Protein AF-A0A965KU08-F1 (afdb_monomer_lite)

Foldseek 3Di:
DDPDDDDDDDPPPDDPVVVCVVPDDDDPDDDPDDCVCVLVPDPVNQVVCCVVPVDGDDDPDDDDDDPCVPPDDPVVVVVVVVVLLVVLVPDDPVVCVVQVVDSVSVVVLVVDPVNVVVCCVVVVDPPDPPDPPPDPPPDPDDDDD

Structure (mmCIF, N/CA/C/O backbone):
data_AF-A0A965KU08-F1
#
_entry.id   AF-A0A965KU08-F1
#
loop_
_atom_site.group_PDB
_atom_site.id
_atom_site.type_symbol
_atom_site.label_atom_id
_atom_site.label_alt_id
_atom_site.label_comp_id
_atom_site.label_asym_id
_atom_site.label_entity_id
_atom_site.label_seq_id
_atom_site.pdbx_PDB_ins_code
_atom_site.Cartn_x
_at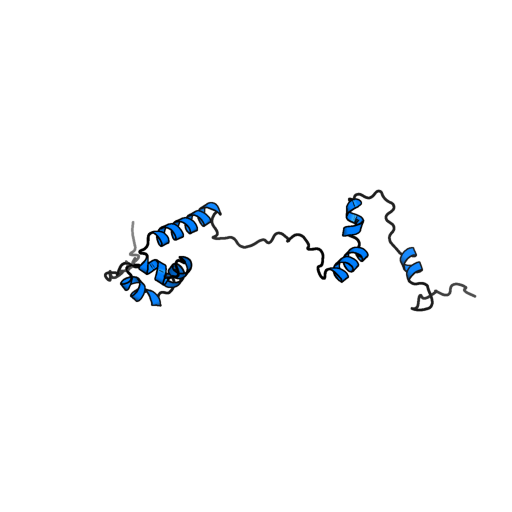om_site.Cartn_y
_atom_site.Cartn_z
_atom_site.occupancy
_atom_site.B_iso_or_equiv
_atom_site.auth_seq_id
_atom_site.auth_comp_id
_atom_site.auth_asym_id
_atom_site.auth_atom_id
_atom_site.pdbx_PDB_model_num
ATOM 1 N N . MET A 1 1 ? 56.400 6.067 -45.481 1.00 46.31 1 MET A N 1
ATOM 2 C CA . MET A 1 1 ? 55.754 7.007 -44.540 1.00 46.31 1 MET A CA 1
ATOM 3 C C . MET A 1 1 ? 54.461 6.373 -44.065 1.00 46.31 1 MET A C 1
ATOM 5 O O . MET A 1 1 ? 53.701 5.891 -44.896 1.00 46.31 1 MET A O 1
ATOM 9 N N . SER A 1 2 ? 54.314 6.248 -42.748 1.00 51.09 2 SER A N 1
ATOM 10 C CA . SER A 1 2 ? 53.341 5.383 -42.071 1.00 51.09 2 SER A CA 1
ATOM 11 C C . SER A 1 2 ? 51.891 5.728 -42.433 1.00 51.09 2 SER A C 1
ATOM 13 O O . SER A 1 2 ? 51.426 6.828 -42.147 1.00 51.09 2 SER A O 1
ATOM 15 N N . LYS A 1 3 ? 51.185 4.786 -43.069 1.00 62.00 3 LYS A N 1
ATOM 16 C CA . LYS A 1 3 ? 49.746 4.851 -43.359 1.00 62.00 3 LYS A CA 1
ATOM 17 C C . LYS A 1 3 ? 48.980 4.058 -42.299 1.00 62.00 3 LYS A C 1
ATOM 19 O O . LYS A 1 3 ? 48.539 2.955 -42.575 1.00 62.00 3 LYS A O 1
ATOM 24 N N . ASN A 1 4 ? 48.860 4.606 -41.097 1.00 67.94 4 ASN A N 1
ATOM 25 C CA . ASN A 1 4 ? 47.870 4.174 -40.106 1.00 67.94 4 ASN A CA 1
ATOM 26 C C . ASN A 1 4 ? 47.537 5.377 -39.219 1.00 67.94 4 ASN A C 1
ATOM 28 O O . ASN A 1 4 ? 47.989 5.487 -38.082 1.00 67.94 4 ASN A O 1
ATOM 32 N N . ALA A 1 5 ? 46.807 6.338 -39.788 1.00 75.75 5 ALA A N 1
ATOM 33 C CA . ALA A 1 5 ? 46.216 7.411 -39.001 1.00 75.75 5 ALA A CA 1
ATOM 34 C C . ALA A 1 5 ? 44.988 6.845 -38.275 1.00 75.75 5 ALA A C 1
ATOM 36 O O . ALA A 1 5 ? 44.089 6.306 -38.917 1.00 75.75 5 ALA A O 1
ATOM 37 N N . VAL A 1 6 ? 44.968 6.935 -36.944 1.00 81.19 6 VAL A N 1
ATOM 38 C CA . VAL A 1 6 ? 43.834 6.488 -36.124 1.00 81.19 6 VAL A CA 1
ATOM 39 C C . VAL A 1 6 ? 42.619 7.356 -36.451 1.00 81.19 6 VAL A C 1
ATOM 41 O O . VAL A 1 6 ? 42.675 8.579 -36.319 1.00 81.19 6 VAL A O 1
ATOM 44 N N . PHE A 1 7 ? 41.521 6.734 -36.882 1.00 83.50 7 PHE A N 1
ATOM 45 C CA . PHE A 1 7 ? 40.263 7.432 -37.123 1.00 83.50 7 PHE A CA 1
ATOM 46 C C . PHE A 1 7 ? 39.524 7.648 -35.797 1.00 83.50 7 PHE A C 1
ATOM 48 O O . PHE A 1 7 ? 39.019 6.703 -35.193 1.00 83.50 7 PHE A O 1
ATOM 55 N N . LEU A 1 8 ? 39.475 8.899 -35.334 1.00 84.06 8 LEU A N 1
ATOM 56 C CA . LEU A 1 8 ? 38.740 9.284 -34.131 1.00 84.06 8 LEU A CA 1
ATOM 57 C C . LEU A 1 8 ? 37.274 9.567 -34.481 1.00 84.06 8 LEU A C 1
ATOM 59 O O . LEU A 1 8 ? 36.992 10.478 -35.259 1.00 84.06 8 LEU A O 1
ATOM 63 N N . ARG A 1 9 ? 36.337 8.828 -33.878 1.00 86.62 9 ARG A N 1
ATOM 64 C CA . ARG A 1 9 ? 34.892 9.083 -33.996 1.00 86.62 9 ARG A CA 1
ATOM 65 C C . ARG A 1 9 ? 34.535 10.387 -33.258 1.00 86.62 9 ARG A C 1
ATOM 67 O O . ARG A 1 9 ? 34.742 10.496 -32.054 1.00 86.62 9 ARG A O 1
ATOM 74 N N . THR A 1 10 ? 34.016 11.380 -33.977 1.00 85.62 10 THR A N 1
ATOM 75 C CA . THR A 1 10 ? 33.550 12.686 -33.467 1.00 85.62 10 THR A CA 1
ATOM 76 C C . THR A 1 10 ? 32.070 12.891 -33.839 1.00 85.62 10 THR A C 1
ATOM 78 O O . THR A 1 10 ? 31.595 12.223 -34.754 1.00 85.62 10 THR A O 1
ATOM 81 N N . PRO A 1 11 ? 31.304 13.782 -33.175 1.00 82.62 11 PRO A N 1
ATOM 82 C CA . PRO A 1 11 ? 29.834 13.817 -33.274 1.00 82.62 11 PRO A CA 1
ATOM 83 C C . PRO A 1 11 ? 29.209 13.923 -34.678 1.00 82.62 11 PRO A C 1
ATOM 85 O O . PRO A 1 11 ? 28.028 13.615 -34.816 1.00 82.62 11 PRO A O 1
ATOM 88 N N . TYR A 1 12 ? 29.968 14.340 -35.697 1.00 85.44 12 TYR A N 1
ATOM 89 C CA . TYR A 1 12 ? 29.477 14.583 -37.061 1.00 85.44 12 TYR A CA 1
ATOM 90 C C . TYR A 1 12 ? 30.283 13.872 -38.158 1.00 85.44 12 TYR A C 1
ATOM 92 O O . TYR A 1 12 ? 30.079 14.154 -39.335 1.00 85.44 12 TYR A O 1
ATOM 100 N N . ASN A 1 13 ? 31.230 12.996 -37.806 1.00 90.00 13 ASN A N 1
ATOM 101 C CA . ASN A 1 13 ? 32.118 12.358 -38.789 1.00 90.00 13 ASN A CA 1
ATOM 102 C C . ASN A 1 13 ? 31.825 10.874 -39.043 1.00 90.00 13 ASN A C 1
ATOM 104 O O . ASN A 1 13 ? 32.533 10.244 -39.827 1.00 90.00 13 ASN A O 1
ATOM 108 N N . TYR A 1 14 ? 30.818 10.318 -38.376 1.00 87.25 14 TYR A N 1
ATOM 109 C CA . TYR A 1 14 ? 30.383 8.941 -38.540 1.00 87.25 14 TYR A CA 1
ATOM 110 C C . TYR A 1 14 ? 28.886 8.833 -38.268 1.00 87.25 14 TYR A C 1
ATOM 112 O O . TYR A 1 14 ? 28.306 9.658 -37.559 1.00 87.25 14 TYR A O 1
ATOM 120 N N . ASP A 1 15 ? 28.279 7.799 -38.834 1.00 90.00 15 ASP A N 1
ATOM 121 C CA . ASP A 1 15 ? 26.911 7.430 -38.517 1.00 90.00 15 ASP A CA 1
ATOM 122 C C . ASP A 1 15 ? 26.885 6.710 -37.161 1.00 90.00 15 ASP A C 1
ATOM 124 O O . ASP A 1 15 ? 27.464 5.631 -36.988 1.00 90.00 15 ASP A O 1
ATOM 128 N N . LYS A 1 16 ? 26.236 7.349 -36.185 1.00 87.00 16 LYS A N 1
ATOM 129 C CA . LYS A 1 16 ? 26.121 6.839 -34.818 1.00 87.00 16 LYS A CA 1
ATOM 130 C C . LYS A 1 16 ? 25.241 5.595 -34.746 1.00 87.00 16 LYS A C 1
ATOM 132 O O . LYS A 1 16 ? 25.546 4.710 -33.950 1.00 87.00 16 LYS A O 1
ATOM 137 N N . ASP A 1 17 ? 24.218 5.505 -35.589 1.00 88.00 17 ASP A N 1
ATOM 138 C CA . ASP A 1 17 ? 23.272 4.391 -35.574 1.00 88.00 17 ASP A CA 1
ATOM 139 C C . ASP A 1 17 ? 23.927 3.154 -36.190 1.00 88.00 17 ASP A C 1
ATOM 141 O O . ASP A 1 17 ? 23.898 2.069 -35.606 1.00 88.00 17 ASP A O 1
ATOM 145 N N . ALA A 1 18 ? 24.628 3.332 -37.314 1.00 87.69 18 ALA A N 1
ATOM 146 C CA . ALA A 1 18 ? 25.402 2.258 -37.934 1.00 87.69 18 ALA A CA 1
ATOM 147 C C . ALA A 1 18 ? 26.495 1.719 -36.996 1.00 87.69 18 ALA A C 1
ATOM 149 O O . ALA A 1 18 ? 26.640 0.506 -36.843 1.00 87.69 18 ALA A O 1
ATOM 150 N N . ALA A 1 19 ? 27.232 2.608 -36.323 1.00 88.94 19 ALA A N 1
ATOM 151 C CA . ALA A 1 19 ? 28.258 2.210 -35.362 1.00 88.94 19 ALA A CA 1
ATOM 152 C C . ALA A 1 19 ? 27.675 1.520 -34.119 1.00 88.94 19 ALA A C 1
ATOM 154 O O . ALA A 1 19 ? 28.294 0.595 -33.595 1.00 88.94 19 ALA A O 1
ATOM 155 N N . SER A 1 20 ? 26.498 1.953 -33.655 1.00 87.94 20 SER A N 1
ATOM 156 C CA . SER A 1 20 ? 25.779 1.302 -32.558 1.00 87.94 20 SER A CA 1
ATOM 157 C C . SER A 1 20 ? 25.409 -0.131 -32.932 1.00 87.94 20 SER A C 1
ATOM 159 O O . SER A 1 20 ? 25.734 -1.050 -32.184 1.00 87.94 20 SER A O 1
ATOM 161 N N . ASN A 1 21 ? 24.820 -0.331 -34.115 1.00 88.44 21 ASN A N 1
ATOM 162 C CA . ASN A 1 21 ? 24.441 -1.652 -34.619 1.00 88.44 21 ASN A CA 1
ATOM 163 C C . ASN A 1 21 ? 25.653 -2.575 -34.799 1.00 88.44 21 ASN A C 1
ATOM 165 O O . ASN A 1 21 ? 25.592 -3.735 -34.411 1.00 88.44 21 ASN A O 1
ATOM 169 N N . GLU A 1 22 ? 26.768 -2.059 -35.326 1.00 89.12 22 GLU A N 1
ATOM 170 C CA . GLU A 1 22 ? 28.020 -2.818 -35.467 1.00 89.12 22 GLU A CA 1
ATOM 171 C C . GLU A 1 22 ? 28.569 -3.282 -34.108 1.00 89.12 22 GLU A C 1
ATOM 173 O O . GLU A 1 22 ? 29.032 -4.410 -33.972 1.00 89.12 22 GLU A O 1
ATOM 178 N N . SER A 1 23 ? 28.514 -2.416 -33.092 1.00 88.31 23 SER A N 1
ATOM 179 C CA . SER A 1 23 ? 29.009 -2.725 -31.743 1.00 88.31 23 SER A CA 1
ATOM 180 C C . SER A 1 23 ? 28.008 -3.471 -30.853 1.00 88.31 23 SER A C 1
ATOM 182 O O . SER A 1 23 ? 28.349 -3.850 -29.732 1.00 88.31 23 SER A O 1
ATOM 184 N N . GLY A 1 24 ? 26.772 -3.647 -31.324 1.00 87.12 24 GLY A N 1
ATOM 185 C CA . GLY A 1 24 ? 25.686 -4.243 -30.560 1.00 87.12 24 GLY A CA 1
ATOM 186 C C . GLY A 1 24 ? 25.927 -5.724 -30.270 1.00 87.12 24 GLY A C 1
ATOM 187 O O . GLY A 1 24 ? 26.428 -6.474 -31.109 1.00 87.12 24 GLY A O 1
ATOM 188 N N . LEU A 1 25 ? 25.534 -6.165 -29.074 1.00 87.94 25 LEU A N 1
ATOM 189 C CA . LEU A 1 25 ? 25.550 -7.582 -28.722 1.00 87.94 25 LEU A CA 1
ATOM 190 C C . LEU A 1 25 ? 24.448 -8.319 -29.495 1.00 87.94 25 LEU A C 1
ATOM 192 O O . LEU A 1 25 ? 23.267 -8.013 -29.336 1.00 87.94 25 LEU A O 1
ATOM 196 N N . HIS A 1 26 ? 24.841 -9.314 -30.288 1.00 85.94 26 HIS A N 1
ATOM 197 C CA . HIS A 1 26 ? 23.928 -10.208 -30.994 1.00 85.94 26 HIS A CA 1
ATOM 198 C C . HIS A 1 26 ? 23.919 -11.571 -30.294 1.00 85.94 26 HIS A C 1
ATOM 200 O O . HIS A 1 26 ? 24.936 -12.260 -30.250 1.00 85.94 26 HIS A O 1
ATOM 206 N N . CYS A 1 27 ? 22.776 -11.950 -29.724 1.00 84.12 27 CYS A N 1
ATOM 207 C CA . CYS A 1 27 ? 22.591 -13.251 -29.082 1.00 84.12 27 CYS A CA 1
ATOM 208 C C . CYS A 1 27 ? 22.002 -14.239 -30.100 1.00 84.12 27 CYS A C 1
ATOM 210 O O . CYS A 1 27 ? 20.783 -14.314 -30.243 1.00 84.12 27 CYS A O 1
ATOM 212 N N . GLU A 1 28 ? 22.861 -14.957 -30.827 1.00 87.94 28 GLU A N 1
ATOM 213 C CA . GLU A 1 28 ? 22.452 -15.931 -31.860 1.00 87.94 28 GLU A CA 1
ATOM 214 C C . GLU A 1 28 ? 22.098 -17.317 -31.294 1.00 87.94 28 GLU A C 1
ATOM 216 O O . GLU A 1 28 ? 21.534 -18.159 -31.996 1.00 87.94 28 GLU A O 1
ATOM 221 N N . ASP A 1 29 ? 22.402 -17.554 -30.018 1.00 89.75 29 ASP A N 1
ATOM 222 C CA . ASP A 1 29 ? 22.077 -18.797 -29.325 1.00 89.75 29 ASP A CA 1
ATOM 223 C C . ASP A 1 29 ? 20.560 -18.989 -29.155 1.00 89.75 29 ASP A C 1
ATOM 225 O O . ASP A 1 29 ? 19.766 -18.043 -29.146 1.00 89.75 29 ASP A O 1
ATOM 229 N N . ALA A 1 30 ? 20.137 -20.242 -28.963 1.00 88.00 30 ALA A N 1
ATOM 230 C CA . ALA A 1 30 ? 18.734 -20.569 -28.733 1.00 88.00 30 ALA A CA 1
ATOM 231 C C . ALA A 1 30 ? 18.192 -19.863 -27.473 1.00 88.00 30 ALA A C 1
ATOM 233 O O . ALA A 1 30 ? 18.701 -20.047 -26.366 1.00 88.00 30 ALA A O 1
ATOM 234 N N . SER A 1 31 ? 17.129 -19.067 -27.635 1.00 86.88 31 SER A N 1
ATOM 235 C CA . SER A 1 31 ? 16.566 -18.290 -26.531 1.00 86.88 31 SER A CA 1
ATOM 236 C C . SER A 1 31 ? 15.835 -19.173 -25.519 1.00 86.88 31 SER A C 1
ATOM 238 O O . SER A 1 31 ? 14.934 -19.931 -25.870 1.00 86.88 31 SER A O 1
ATOM 240 N N . LEU A 1 32 ? 16.182 -19.008 -24.243 1.00 90.06 32 LEU A N 1
ATOM 241 C CA . LEU A 1 32 ? 15.475 -19.613 -23.109 1.00 90.06 32 LEU A CA 1
ATOM 242 C C . LEU A 1 32 ? 14.324 -18.731 -22.592 1.00 90.06 32 LEU A C 1
ATOM 244 O O . LEU A 1 32 ? 13.611 -19.117 -21.668 1.00 90.06 32 LEU A O 1
ATOM 248 N N . ALA A 1 33 ? 14.152 -17.533 -23.160 1.00 87.94 33 ALA A N 1
ATOM 249 C CA . ALA A 1 33 ? 13.114 -16.595 -22.759 1.00 87.94 33 ALA A CA 1
ATOM 250 C C . ALA A 1 33 ? 11.774 -16.919 -23.431 1.00 87.94 33 ALA A C 1
ATOM 252 O O . ALA A 1 33 ? 11.704 -17.357 -24.583 1.00 87.94 33 ALA A O 1
ATOM 253 N N . GLN A 1 34 ? 10.689 -16.632 -22.718 1.00 90.38 34 GLN A N 1
ATOM 254 C CA . GLN A 1 34 ? 9.332 -16.742 -23.235 1.00 90.38 34 GLN A CA 1
ATOM 255 C C . GLN A 1 34 ? 9.062 -15.620 -24.248 1.00 90.38 34 GLN A C 1
ATOM 257 O O . GLN A 1 34 ? 8.780 -14.482 -23.882 1.00 90.38 34 GLN A O 1
ATOM 262 N N . GLN A 1 35 ? 9.150 -15.945 -25.541 1.00 88.81 35 GLN A N 1
ATOM 263 C CA . GLN A 1 35 ? 9.131 -14.948 -26.622 1.00 88.81 35 GLN A CA 1
ATOM 264 C C . GLN A 1 35 ? 7.829 -14.147 -26.729 1.00 88.81 35 GLN A C 1
ATOM 266 O O . GLN A 1 35 ? 7.838 -13.040 -27.259 1.00 88.81 35 GLN A O 1
ATOM 271 N N . HIS A 1 36 ? 6.713 -14.668 -26.216 1.00 92.31 36 HIS A N 1
ATOM 272 C CA . HIS A 1 36 ? 5.438 -13.952 -26.237 1.00 92.31 36 HIS A CA 1
ATOM 273 C C . HIS A 1 36 ? 5.434 -12.700 -25.342 1.00 92.31 36 HIS A C 1
ATOM 275 O O . HIS A 1 36 ? 4.666 -11.785 -25.612 1.00 92.31 36 HIS A O 1
ATOM 281 N N . TYR A 1 37 ? 6.324 -12.608 -24.344 1.00 90.25 37 TYR A N 1
ATOM 282 C CA . TYR A 1 37 ? 6.487 -11.406 -23.511 1.00 90.25 37 TYR A CA 1
ATOM 283 C C . TYR A 1 37 ? 7.403 -10.341 -24.129 1.00 90.25 37 TYR A C 1
ATOM 285 O O . TYR A 1 37 ? 7.619 -9.291 -23.529 1.00 90.25 37 TYR A O 1
ATOM 293 N N . LYS A 1 38 ? 7.944 -10.572 -25.332 1.00 90.12 38 LYS A N 1
ATOM 294 C CA . LYS A 1 38 ? 8.901 -9.658 -25.974 1.00 90.12 38 LYS A CA 1
ATOM 295 C C . LYS A 1 38 ? 8.397 -8.215 -26.028 1.00 90.12 38 LYS A C 1
ATOM 297 O O . LYS A 1 38 ? 9.145 -7.300 -25.709 1.00 90.12 38 LYS A O 1
ATOM 302 N N . GLU A 1 39 ? 7.146 -8.018 -26.431 1.00 90.81 39 GLU A N 1
ATOM 303 C CA . GLU A 1 39 ? 6.559 -6.683 -26.578 1.00 90.81 39 GLU A CA 1
ATOM 304 C C . GLU A 1 39 ? 6.340 -5.983 -25.229 1.00 90.81 39 GLU A C 1
ATOM 306 O O . GLU A 1 39 ? 6.421 -4.761 -25.143 1.00 90.81 39 GLU A O 1
ATOM 311 N N . GLU A 1 40 ? 6.085 -6.743 -24.166 1.00 87.56 40 GLU A N 1
ATOM 312 C CA . GLU A 1 40 ? 5.916 -6.203 -22.817 1.00 87.56 40 GLU A CA 1
ATOM 313 C C . GLU A 1 40 ? 7.248 -5.752 -22.209 1.00 87.56 40 GLU A C 1
ATOM 315 O O . GLU A 1 40 ? 7.291 -4.738 -21.518 1.00 87.56 40 GLU A O 1
ATOM 320 N N . CYS A 1 41 ? 8.337 -6.465 -22.509 1.00 88.12 41 CYS A N 1
ATOM 321 C CA . CYS A 1 41 ? 9.674 -6.152 -22.007 1.00 88.12 41 CYS A CA 1
ATOM 322 C C . CYS A 1 41 ? 10.467 -5.160 -22.882 1.00 88.12 41 CYS A C 1
ATOM 324 O O . CYS A 1 41 ? 11.552 -4.741 -22.480 1.00 88.12 41 CYS A O 1
ATOM 326 N N . ASP A 1 42 ? 9.978 -4.793 -24.071 1.00 90.12 42 ASP A N 1
ATOM 327 C CA . ASP A 1 42 ? 10.658 -3.836 -24.954 1.00 90.12 42 ASP A CA 1
ATOM 328 C C . ASP A 1 42 ? 10.522 -2.403 -24.416 1.00 90.12 42 ASP A C 1
ATOM 330 O O . ASP A 1 42 ? 9.418 -1.871 -24.270 1.00 90.12 42 ASP A O 1
ATOM 334 N N . ILE A 1 43 ? 11.660 -1.746 -24.166 1.00 88.75 43 ILE A N 1
ATOM 335 C CA . ILE A 1 43 ? 11.721 -0.371 -23.655 1.00 88.75 43 ILE A CA 1
ATOM 336 C C . ILE A 1 43 ? 10.956 0.619 -24.536 1.00 88.75 43 ILE A C 1
ATOM 338 O O . ILE A 1 43 ? 10.318 1.536 -24.019 1.00 88.75 43 ILE A O 1
ATOM 342 N N . ASN A 1 44 ? 10.969 0.429 -25.855 1.00 91.06 44 ASN A N 1
ATOM 343 C CA . ASN A 1 44 ? 10.282 1.331 -26.772 1.00 91.06 44 ASN A CA 1
ATOM 344 C C . ASN A 1 44 ? 8.768 1.232 -26.584 1.00 91.06 44 ASN A C 1
ATOM 346 O O . ASN A 1 44 ? 8.082 2.252 -26.509 1.00 91.06 44 ASN A O 1
ATOM 350 N N . THR A 1 45 ? 8.258 0.012 -26.426 1.00 90.75 45 THR A N 1
ATOM 351 C CA . THR A 1 45 ? 6.842 -0.237 -26.156 1.00 90.75 45 THR A CA 1
ATOM 352 C C . THR A 1 45 ? 6.438 0.281 -24.779 1.00 90.75 45 THR A C 1
ATOM 354 O O . THR A 1 45 ? 5.382 0.900 -24.643 1.00 90.75 45 THR A O 1
ATOM 357 N N . ILE A 1 46 ? 7.275 0.078 -23.757 1.00 89.75 46 ILE A N 1
ATOM 358 C CA . ILE A 1 46 ? 7.026 0.585 -22.399 1.00 89.75 46 ILE A CA 1
ATOM 359 C C . ILE A 1 46 ? 6.916 2.112 -22.414 1.00 89.75 46 ILE A C 1
ATOM 361 O O . ILE A 1 46 ? 5.958 2.662 -21.872 1.00 89.75 46 ILE A O 1
ATOM 365 N N . LEU A 1 47 ? 7.846 2.805 -23.079 1.00 90.56 47 LEU A N 1
ATOM 366 C CA . LEU A 1 47 ? 7.821 4.265 -23.184 1.00 90.56 47 LEU A CA 1
ATOM 367 C C . LEU A 1 47 ? 6.615 4.772 -23.980 1.00 90.56 47 LEU A C 1
ATOM 369 O O . LEU A 1 47 ? 6.004 5.763 -23.586 1.00 90.56 47 LEU A O 1
ATOM 373 N N . GLN A 1 48 ? 6.226 4.087 -25.059 1.00 90.62 48 GLN A N 1
ATOM 374 C CA . GLN A 1 48 ? 5.009 4.421 -25.805 1.00 90.62 48 GLN A CA 1
ATOM 375 C C . GLN A 1 48 ? 3.754 4.285 -24.935 1.00 90.62 48 GLN A C 1
ATOM 377 O O . GLN A 1 48 ? 2.932 5.201 -24.889 1.00 90.62 48 GLN A O 1
ATOM 382 N N . LYS A 1 49 ? 3.621 3.172 -24.205 1.00 86.94 49 LYS A N 1
ATOM 383 C CA . LYS A 1 49 ? 2.501 2.936 -23.286 1.00 86.94 49 LYS A CA 1
ATOM 384 C C . LYS A 1 49 ? 2.488 3.949 -22.145 1.00 86.94 49 LYS A C 1
ATOM 386 O O . LYS A 1 49 ? 1.419 4.461 -21.816 1.00 86.94 49 LYS A O 1
ATOM 391 N N . PHE A 1 50 ? 3.646 4.291 -21.584 1.00 89.19 50 PHE A N 1
ATOM 392 C CA . PHE A 1 50 ? 3.773 5.316 -20.549 1.00 89.19 50 PHE A CA 1
ATOM 393 C C . PHE A 1 50 ? 3.383 6.704 -21.065 1.00 89.19 50 PHE A C 1
ATOM 395 O O . PHE A 1 50 ? 2.652 7.420 -20.394 1.00 89.19 50 PHE A O 1
ATOM 402 N N . ASN A 1 51 ? 3.792 7.073 -22.280 1.00 88.50 51 ASN A N 1
ATOM 403 C CA . ASN A 1 51 ? 3.424 8.357 -22.876 1.00 88.50 51 ASN A CA 1
ATOM 404 C C . ASN A 1 51 ? 1.902 8.513 -23.067 1.00 88.50 51 ASN A C 1
ATOM 406 O O . ASN A 1 51 ? 1.390 9.627 -23.051 1.00 88.50 51 ASN A O 1
ATOM 410 N N . ILE A 1 52 ? 1.179 7.403 -23.245 1.00 88.12 52 ILE A N 1
ATOM 411 C CA . ILE A 1 52 ? -0.283 7.397 -23.400 1.00 88.12 52 ILE A CA 1
ATOM 412 C C . ILE A 1 52 ? -0.993 7.315 -22.041 1.00 88.12 52 ILE A C 1
ATOM 414 O O . ILE A 1 52 ? -1.951 8.043 -21.801 1.00 88.12 52 ILE A O 1
ATOM 418 N N . SER A 1 53 ? -0.555 6.406 -21.168 1.00 87.06 53 SER A N 1
ATOM 419 C CA . SER A 1 53 ? -1.257 6.058 -19.922 1.00 87.06 53 SER A CA 1
ATOM 420 C C . SER A 1 53 ? -0.758 6.804 -18.681 1.00 87.06 53 SER A C 1
ATOM 422 O O . SER A 1 53 ? -1.487 6.896 -17.699 1.00 87.06 53 SER A O 1
ATOM 424 N N . GLY A 1 54 ? 0.474 7.318 -18.697 1.00 85.88 54 GLY A N 1
ATOM 425 C CA . GLY A 1 54 ? 1.146 7.940 -17.552 1.00 85.88 54 GLY A CA 1
ATOM 426 C C . GLY A 1 54 ? 1.591 6.967 -16.454 1.00 85.88 54 GLY A C 1
ATOM 427 O O . GLY A 1 54 ? 2.080 7.414 -15.419 1.00 85.88 54 GLY A O 1
ATOM 428 N N . ILE A 1 55 ? 1.428 5.654 -16.651 1.00 83.69 55 ILE A N 1
ATOM 429 C CA . ILE A 1 55 ? 1.690 4.625 -15.637 1.00 83.69 55 ILE A CA 1
ATOM 430 C C . ILE A 1 55 ? 2.796 3.696 -16.145 1.00 83.69 55 ILE A C 1
ATOM 432 O O . ILE A 1 55 ? 2.730 3.185 -17.264 1.00 83.69 55 ILE A O 1
ATOM 436 N N . LEU A 1 56 ? 3.846 3.514 -15.340 1.00 82.62 56 LEU A N 1
ATOM 437 C CA . LEU A 1 56 ? 4.892 2.522 -15.604 1.00 82.62 56 LEU A CA 1
ATOM 438 C C . LEU A 1 56 ? 4.410 1.133 -15.155 1.00 82.62 56 LEU A C 1
ATOM 440 O O . LEU A 1 56 ? 3.643 1.053 -14.196 1.00 82.62 56 LEU A O 1
ATOM 444 N N . PRO A 1 57 ? 4.855 0.045 -15.809 1.00 77.69 57 PRO A N 1
ATOM 445 C CA . PRO A 1 57 ? 4.556 -1.306 -15.352 1.00 77.69 57 PRO A CA 1
ATOM 446 C C . PRO A 1 57 ? 5.026 -1.482 -13.903 1.00 77.69 57 PRO A C 1
ATOM 448 O O . PRO A 1 57 ? 6.181 -1.198 -13.574 1.00 77.69 57 PRO A O 1
ATOM 451 N N . GLU A 1 58 ? 4.112 -1.904 -13.029 1.00 78.69 58 GLU A N 1
ATOM 452 C CA . GLU A 1 58 ? 4.422 -2.127 -11.622 1.00 78.69 58 GLU A CA 1
ATOM 453 C C . GLU A 1 58 ? 5.254 -3.399 -11.472 1.00 78.69 58 GLU A C 1
ATOM 455 O O . GLU A 1 58 ? 4.868 -4.478 -11.925 1.00 78.69 58 GLU A O 1
ATOM 460 N N . ASN A 1 59 ? 6.398 -3.284 -10.797 1.00 75.31 59 ASN A N 1
ATOM 461 C CA . ASN A 1 59 ? 7.101 -4.471 -10.339 1.00 75.31 59 ASN A CA 1
ATOM 462 C C . ASN A 1 59 ? 6.266 -5.139 -9.238 1.00 75.31 59 ASN A C 1
ATOM 464 O O . ASN A 1 59 ? 5.744 -4.433 -8.369 1.00 75.31 59 ASN A O 1
ATOM 468 N N . PRO A 1 60 ? 6.165 -6.481 -9.223 1.00 75.31 60 PRO A N 1
ATOM 469 C CA . PRO A 1 60 ? 5.490 -7.181 -8.139 1.00 75.31 60 PRO A CA 1
ATOM 470 C C . PRO A 1 60 ? 6.102 -6.751 -6.803 1.00 75.31 60 PRO A C 1
ATOM 472 O O . PRO A 1 60 ? 7.328 -6.678 -6.681 1.00 75.31 60 PRO A O 1
ATOM 475 N N . LEU A 1 61 ? 5.248 -6.433 -5.821 1.00 73.31 61 LEU A N 1
ATOM 476 C CA . LEU A 1 61 ? 5.693 -5.975 -4.507 1.00 73.31 61 LEU A CA 1
ATOM 477 C C . LEU A 1 61 ? 6.720 -6.962 -3.946 1.00 73.31 61 LEU A C 1
ATOM 479 O O . LEU A 1 61 ? 6.405 -8.125 -3.690 1.00 73.31 61 LEU A O 1
ATOM 483 N N . SER A 1 62 ? 7.947 -6.485 -3.738 1.00 77.62 62 SER A N 1
ATOM 484 C CA . SER A 1 62 ? 8.976 -7.273 -3.072 1.00 77.62 62 SER A CA 1
ATOM 485 C C . SER A 1 62 ? 8.474 -7.686 -1.685 1.00 77.62 62 SER A C 1
ATOM 487 O O . SER A 1 62 ? 7.933 -6.835 -0.968 1.00 77.62 62 SER A O 1
ATOM 489 N N . PRO A 1 63 ? 8.651 -8.955 -1.271 1.00 78.62 63 PRO A N 1
ATOM 490 C CA . PRO A 1 63 ? 8.254 -9.390 0.059 1.00 78.62 63 PRO A CA 1
ATOM 491 C C . PRO A 1 63 ? 8.964 -8.527 1.105 1.00 78.62 63 PRO A C 1
ATOM 493 O O . PRO A 1 63 ? 10.193 -8.444 1.146 1.00 78.62 63 PRO A O 1
ATOM 496 N N . ARG A 1 64 ? 8.175 -7.837 1.929 1.00 78.06 64 ARG A N 1
ATOM 497 C CA . ARG A 1 64 ? 8.678 -7.006 3.023 1.00 78.06 64 ARG A CA 1
ATOM 498 C C . ARG A 1 64 ? 8.756 -7.868 4.275 1.00 78.06 64 ARG A C 1
ATOM 500 O O . ARG A 1 64 ? 7.743 -8.395 4.723 1.00 78.06 64 ARG A O 1
ATOM 507 N N . TYR A 1 65 ? 9.950 -7.987 4.843 1.00 77.25 65 TYR A N 1
ATOM 508 C CA . TYR A 1 65 ? 10.132 -8.567 6.169 1.00 77.25 65 TYR A CA 1
ATOM 509 C C . TYR A 1 65 ? 9.851 -7.474 7.204 1.00 77.25 65 TYR A C 1
ATOM 511 O O . TYR A 1 65 ? 10.501 -6.429 7.194 1.00 77.25 65 TYR A O 1
ATOM 519 N N . GLY A 1 66 ? 8.834 -7.687 8.035 1.00 80.25 66 GLY A N 1
ATOM 520 C CA . GLY A 1 66 ? 8.490 -6.828 9.165 1.00 80.25 66 GLY A CA 1
ATOM 521 C C . GLY A 1 66 ? 8.838 -7.505 10.487 1.00 80.25 66 GLY A C 1
ATOM 522 O O . GLY A 1 66 ? 8.962 -8.729 10.545 1.00 80.25 66 GLY A O 1
ATOM 523 N N . ASP A 1 67 ? 8.995 -6.707 11.540 1.00 77.88 67 ASP A N 1
ATOM 524 C CA . ASP A 1 67 ? 8.991 -7.228 12.902 1.00 77.88 67 ASP A CA 1
ATOM 525 C C . ASP A 1 67 ? 7.537 -7.517 13.297 1.00 77.88 67 ASP A C 1
ATOM 527 O O . ASP A 1 67 ? 6.714 -6.607 13.383 1.00 77.88 67 ASP A O 1
ATOM 531 N N . PHE A 1 68 ? 7.218 -8.798 13.464 1.00 73.69 68 PHE A N 1
ATOM 532 C CA . PHE A 1 68 ? 5.903 -9.267 13.904 1.00 73.69 68 PHE A CA 1
ATOM 533 C C . PHE A 1 68 ? 5.956 -9.828 15.329 1.00 73.69 68 PHE A C 1
ATOM 535 O O . PHE A 1 68 ? 5.057 -10.562 15.744 1.00 73.69 68 PHE A O 1
ATOM 542 N N . THR A 1 69 ? 7.014 -9.527 16.089 1.00 76.25 69 THR A N 1
ATOM 543 C CA . THR A 1 69 ? 7.103 -9.954 17.484 1.00 76.25 69 THR A CA 1
ATOM 544 C C . THR A 1 69 ? 5.958 -9.324 18.286 1.00 76.25 69 THR A C 1
ATOM 546 O O . THR A 1 69 ? 5.771 -8.113 18.313 1.00 76.25 69 THR A O 1
ATOM 549 N N . GLY A 1 70 ? 5.114 -10.173 18.882 1.00 71.94 70 GLY A N 1
ATOM 550 C CA . GLY A 1 70 ? 3.920 -9.758 19.631 1.00 71.94 70 GLY A CA 1
ATOM 551 C C . GLY A 1 70 ? 2.594 -9.829 18.862 1.00 71.94 70 GLY A C 1
ATOM 552 O O . GLY A 1 70 ? 1.539 -9.803 19.496 1.00 71.94 70 GLY A O 1
ATOM 553 N N . ILE A 1 71 ? 2.608 -9.999 17.535 1.00 69.62 71 ILE A N 1
ATOM 554 C CA . ILE A 1 71 ? 1.385 -10.268 16.766 1.00 69.62 71 ILE A CA 1
ATOM 555 C C . ILE A 1 71 ? 1.098 -11.771 16.855 1.00 69.62 71 ILE A C 1
ATOM 557 O O . ILE A 1 71 ? 1.898 -12.600 16.424 1.00 69.62 71 ILE A O 1
ATOM 561 N N . GLY A 1 72 ? -0.027 -12.121 17.486 1.00 76.19 72 GLY A N 1
ATOM 562 C CA . GLY A 1 72 ? -0.508 -13.502 17.570 1.00 76.19 72 GLY A CA 1
ATOM 563 C C . GLY A 1 72 ? -0.943 -14.061 16.211 1.00 76.19 72 GLY A C 1
ATOM 564 O O . GLY A 1 72 ? -0.807 -13.416 15.173 1.00 76.19 72 GLY A O 1
ATOM 565 N N . ASP A 1 73 ? -1.502 -15.270 16.201 1.00 85.69 73 ASP A N 1
ATOM 566 C CA . ASP A 1 73 ? -2.084 -15.828 14.983 1.00 85.69 73 ASP A CA 1
ATOM 567 C C . ASP A 1 73 ? -3.308 -15.015 14.519 1.00 85.69 73 ASP A C 1
ATOM 569 O O . ASP A 1 73 ? -4.049 -14.438 15.321 1.00 85.69 73 ASP A O 1
ATOM 573 N N . TYR A 1 74 ? -3.529 -14.986 13.201 1.00 81.69 74 TYR A N 1
ATOM 574 C CA . TYR A 1 74 ? -4.629 -14.247 12.570 1.00 81.69 74 TYR A CA 1
ATOM 575 C C . TYR A 1 74 ? -5.999 -14.595 13.167 1.00 81.69 74 TYR A C 1
ATOM 577 O O . TYR A 1 74 ? -6.831 -13.714 13.375 1.00 81.69 74 TYR A O 1
ATOM 585 N N . HIS A 1 75 ? -6.224 -15.872 13.476 1.00 88.19 75 HIS A N 1
ATOM 586 C CA . HIS A 1 75 ? -7.489 -16.343 14.020 1.00 88.19 75 HIS A CA 1
ATOM 587 C C . HIS A 1 75 ? -7.721 -15.811 15.441 1.00 88.19 75 HIS A C 1
ATOM 589 O O . HIS A 1 75 ? -8.790 -15.275 15.724 1.00 88.19 75 HIS A O 1
ATOM 595 N N . SER A 1 76 ? -6.714 -15.856 16.317 1.00 87.62 76 SER A N 1
ATOM 596 C CA . SER A 1 76 ? -6.791 -15.237 17.646 1.00 87.62 76 SER A CA 1
ATOM 597 C C . SER A 1 76 ? -7.008 -13.726 17.582 1.00 87.62 76 SER A C 1
ATOM 599 O O . SER A 1 76 ? -7.777 -13.193 18.380 1.00 87.62 76 SER A O 1
ATOM 601 N N . ALA A 1 77 ? -6.363 -13.028 16.642 1.00 87.38 77 ALA A N 1
ATOM 602 C CA . ALA A 1 77 ? -6.564 -11.592 16.462 1.00 87.38 77 ALA A CA 1
ATOM 603 C C . ALA A 1 77 ? -8.009 -11.270 16.049 1.00 87.38 77 ALA A C 1
ATOM 605 O O . ALA A 1 77 ? -8.644 -10.420 16.669 1.00 87.38 77 ALA A O 1
ATOM 606 N N . LEU A 1 78 ? -8.558 -11.994 15.068 1.00 90.06 78 LEU A N 1
ATOM 607 C CA . LEU A 1 78 ? -9.953 -11.830 14.659 1.00 90.06 78 LEU A CA 1
ATOM 608 C C . LEU A 1 78 ? -10.934 -12.133 15.789 1.00 90.06 78 LEU A C 1
ATOM 610 O O . LEU A 1 78 ? -11.870 -11.368 15.998 1.00 90.06 78 LEU A O 1
ATOM 614 N N . ASN A 1 79 ? -10.709 -13.207 16.545 1.00 92.38 79 ASN A N 1
ATOM 615 C CA . ASN A 1 79 ? -11.589 -13.561 17.656 1.00 92.38 79 ASN A CA 1
ATOM 616 C C . ASN A 1 79 ? -11.620 -12.473 18.732 1.00 92.38 79 ASN A C 1
ATOM 618 O O . ASN A 1 79 ? -12.676 -12.219 19.298 1.00 92.38 79 ASN A O 1
ATOM 622 N N . ARG A 1 80 ? -10.492 -11.797 18.991 1.00 88.25 80 ARG A N 1
ATOM 623 C CA . ARG A 1 80 ? -10.454 -10.650 19.913 1.00 88.25 80 ARG A CA 1
ATOM 624 C C . ARG A 1 80 ? -11.268 -9.467 19.396 1.00 88.25 80 ARG A C 1
ATOM 626 O O . ARG A 1 80 ? -11.971 -8.845 20.180 1.00 88.25 80 ARG A O 1
ATOM 633 N N . VAL A 1 81 ? -11.190 -9.174 18.097 1.00 89.50 81 VAL A N 1
ATOM 634 C CA . VAL A 1 81 ? -11.978 -8.094 17.479 1.00 89.50 81 VAL A CA 1
ATOM 635 C C . VAL A 1 81 ? -13.475 -8.398 17.558 1.00 89.50 81 VAL A C 1
ATOM 637 O O . VAL A 1 81 ? -14.250 -7.527 17.935 1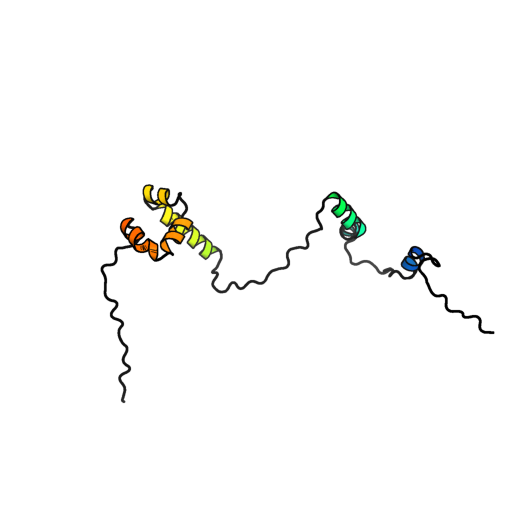.00 89.50 81 VAL A O 1
ATOM 640 N N . ILE A 1 82 ? -13.874 -9.636 17.253 1.00 92.00 82 ILE A N 1
ATOM 641 C CA . ILE A 1 82 ? -15.276 -10.069 17.334 1.00 92.00 82 ILE A CA 1
ATOM 642 C C . ILE A 1 82 ? -15.773 -10.004 18.781 1.00 92.00 82 ILE A C 1
ATOM 644 O O . ILE A 1 82 ? -16.819 -9.420 19.029 1.00 92.00 82 ILE A O 1
ATOM 648 N N . ALA A 1 83 ? -15.002 -10.522 19.741 1.00 91.00 83 ALA A N 1
ATOM 649 C CA . ALA A 1 83 ? -15.374 -10.466 21.153 1.00 91.00 83 ALA A CA 1
ATOM 650 C C . ALA A 1 83 ? -15.560 -9.021 21.648 1.00 91.00 83 ALA A C 1
ATOM 652 O O . ALA A 1 83 ? -16.554 -8.724 22.301 1.00 91.00 83 ALA A O 1
ATOM 653 N N . ALA A 1 84 ? -14.656 -8.105 21.281 1.00 88.69 84 ALA A N 1
ATOM 654 C CA . ALA A 1 84 ? -14.780 -6.691 21.640 1.00 88.69 84 ALA A CA 1
ATOM 655 C C . ALA A 1 84 ? -16.032 -6.034 21.027 1.00 88.69 84 ALA A C 1
ATOM 657 O O . ALA A 1 84 ? -16.694 -5.226 21.679 1.00 88.69 84 ALA A O 1
ATOM 658 N N . GLN A 1 85 ? -16.375 -6.391 19.786 1.00 90.81 85 GLN A N 1
ATOM 659 C CA . GLN A 1 85 ? -17.602 -5.936 19.134 1.00 90.81 85 GLN A CA 1
ATOM 660 C C . GLN A 1 85 ? -18.848 -6.470 19.858 1.00 90.81 85 GLN A C 1
ATOM 662 O O . GLN A 1 85 ? -19.749 -5.692 20.166 1.00 90.81 85 GLN A O 1
ATOM 667 N N . ASP A 1 86 ? -18.882 -7.765 20.177 1.00 93.12 86 ASP A N 1
ATOM 668 C CA . ASP A 1 86 ? -20.001 -8.402 20.880 1.00 93.12 86 ASP A CA 1
ATOM 669 C C . ASP A 1 86 ? -20.208 -7.792 22.280 1.00 93.12 86 ASP A C 1
ATOM 671 O O . ASP A 1 86 ? -21.338 -7.508 22.687 1.00 93.12 86 ASP A O 1
ATOM 675 N N . GLU A 1 87 ? -19.118 -7.536 23.012 1.00 90.00 87 GLU A N 1
ATOM 676 C CA . GLU A 1 87 ? -19.148 -6.860 24.315 1.00 90.00 87 GLU A CA 1
ATOM 677 C C . GLU A 1 87 ? -19.719 -5.441 24.201 1.00 90.00 87 GLU A C 1
ATOM 679 O O . GLU A 1 87 ? -20.576 -5.048 24.997 1.00 90.00 87 GLU A O 1
ATOM 684 N N . PHE A 1 88 ? -19.304 -4.689 23.179 1.00 92.31 88 PHE A N 1
ATOM 685 C CA . PHE A 1 88 ? -19.827 -3.353 22.912 1.00 92.31 88 PHE A CA 1
ATOM 686 C C . PHE A 1 88 ? -21.315 -3.374 22.550 1.00 92.31 88 PHE A C 1
ATOM 688 O O . PHE A 1 88 ? -22.082 -2.540 23.032 1.00 92.31 88 PHE A O 1
ATOM 695 N N . GLU A 1 89 ? -21.754 -4.331 21.732 1.00 91.12 89 GLU A N 1
ATOM 696 C CA . GLU A 1 89 ? -23.159 -4.501 21.350 1.00 91.12 89 GLU A CA 1
ATOM 697 C C . GLU A 1 89 ? -24.058 -4.870 22.534 1.00 91.12 89 GLU A C 1
ATOM 699 O O . GLU A 1 89 ? -25.221 -4.451 22.578 1.00 91.12 89 GLU A O 1
ATOM 704 N N . GLY A 1 90 ? -23.504 -5.579 23.522 1.00 90.56 90 GLY A N 1
ATOM 705 C CA . GLY A 1 90 ? -24.153 -5.864 24.800 1.00 90.56 90 GLY A CA 1
ATOM 706 C C . GLY A 1 90 ? -24.425 -4.624 25.661 1.00 90.56 90 GLY A C 1
ATOM 707 O O . GLY A 1 90 ? -25.254 -4.688 26.574 1.00 90.56 90 GLY A O 1
ATOM 708 N N . LEU A 1 91 ? -23.782 -3.485 25.377 1.00 89.12 91 LEU A N 1
ATOM 709 C CA . LEU A 1 91 ? -23.972 -2.255 26.142 1.00 89.12 91 LEU A CA 1
ATOM 710 C C . LEU A 1 91 ? -25.330 -1.578 25.858 1.00 89.12 91 LEU A C 1
ATOM 712 O O . LEU A 1 91 ? -25.884 -1.656 24.748 1.00 89.12 91 LEU A O 1
ATOM 716 N N . PRO A 1 92 ? -25.866 -0.825 26.841 1.00 90.56 92 PRO A N 1
ATOM 717 C CA . PRO A 1 92 ? -27.077 -0.031 26.669 1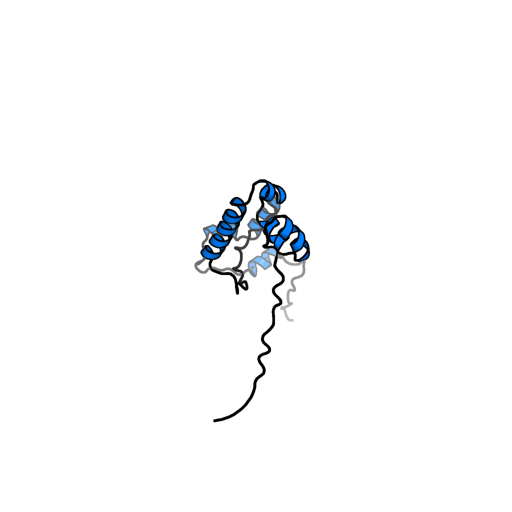.00 90.56 92 PRO A CA 1
ATOM 718 C C . PRO A 1 92 ? -27.009 0.924 25.467 1.00 90.56 92 PRO A C 1
ATOM 720 O O . PRO A 1 92 ? -25.984 1.551 25.193 1.00 90.56 92 PRO A O 1
ATOM 723 N N . ALA A 1 93 ? -28.131 1.087 24.759 1.00 90.38 93 ALA A N 1
ATOM 724 C CA . ALA A 1 93 ? -28.192 1.876 23.524 1.00 90.38 93 ALA A CA 1
ATOM 725 C C . ALA A 1 93 ? -27.782 3.350 23.709 1.00 90.38 93 ALA A C 1
ATOM 727 O O . ALA A 1 93 ? -27.214 3.946 22.798 1.00 90.38 93 ALA A O 1
ATOM 728 N N . ASN A 1 94 ? -28.031 3.935 24.884 1.00 89.31 94 ASN A N 1
ATOM 729 C CA . ASN A 1 94 ? -27.602 5.295 25.224 1.00 89.31 94 ASN A CA 1
ATOM 730 C C . ASN A 1 94 ? -26.075 5.422 25.304 1.00 89.31 94 ASN A C 1
ATOM 732 O O . ASN A 1 94 ? -25.532 6.443 24.894 1.00 89.31 94 ASN A O 1
ATOM 736 N N . ILE A 1 95 ? -25.390 4.386 25.793 1.00 87.50 95 ILE A N 1
ATOM 737 C CA . ILE A 1 95 ? -23.928 4.353 25.857 1.00 87.50 95 ILE A CA 1
ATOM 738 C C . ILE A 1 95 ? -23.358 4.150 24.453 1.00 87.50 95 ILE A C 1
ATOM 740 O O . ILE A 1 95 ? -22.501 4.917 24.032 1.00 87.50 95 ILE A O 1
ATOM 744 N N . ARG A 1 96 ? -23.904 3.212 23.668 1.00 90.44 96 ARG A N 1
ATOM 745 C CA . ARG A 1 96 ? -23.477 3.009 22.271 1.00 90.44 96 ARG A CA 1
ATOM 746 C C . ARG A 1 96 ? -23.658 4.257 21.408 1.00 90.44 96 ARG A C 1
ATOM 748 O O . ARG A 1 96 ? -22.765 4.603 20.642 1.00 90.44 96 ARG A O 1
ATOM 755 N N . ALA A 1 97 ? -24.776 4.967 21.568 1.00 91.19 97 ALA A N 1
ATOM 756 C CA . ALA A 1 97 ? -25.036 6.218 20.858 1.00 91.19 97 ALA A CA 1
ATOM 757 C C . ALA A 1 97 ? -24.014 7.315 21.193 1.00 91.19 97 ALA A C 1
ATOM 759 O O . ALA A 1 97 ? -23.701 8.129 20.330 1.00 91.19 97 ALA A O 1
ATOM 760 N N . ARG A 1 98 ? -23.474 7.326 22.418 1.00 88.56 98 ARG A N 1
ATOM 761 C CA . ARG A 1 98 ? -22.456 8.294 22.845 1.00 88.56 98 ARG A CA 1
ATOM 762 C C . ARG A 1 98 ? -21.140 8.141 22.076 1.00 88.56 98 ARG A C 1
ATOM 764 O O . ARG A 1 98 ? -20.473 9.137 21.825 1.00 88.56 98 ARG A O 1
ATOM 771 N N . PHE A 1 99 ? -20.795 6.915 21.693 1.00 92.00 99 PHE A N 1
ATOM 772 C CA . PHE A 1 99 ? -19.579 6.589 20.944 1.00 92.00 99 PHE A CA 1
ATOM 773 C C . PHE A 1 99 ? -19.857 6.368 19.450 1.00 92.00 99 PHE A C 1
ATOM 775 O O . PHE A 1 99 ? -19.124 5.650 18.783 1.00 92.00 99 PHE A O 1
ATOM 782 N N . ASP A 1 100 ? -20.936 6.949 18.911 1.00 91.31 100 ASP A N 1
ATOM 783 C CA . ASP A 1 100 ? -21.355 6.811 17.506 1.00 91.31 100 ASP A CA 1
ATOM 784 C C . ASP A 1 100 ? -21.529 5.354 17.025 1.00 91.31 100 ASP A C 1
ATOM 786 O O . ASP A 1 100 ? -21.429 5.070 15.834 1.00 91.31 100 ASP A O 1
ATOM 790 N N . ASN A 1 101 ? -21.834 4.425 17.938 1.00 89.00 101 ASN A N 1
ATOM 791 C CA . ASN A 1 101 ? -21.857 2.977 17.698 1.00 89.00 101 ASN A CA 1
ATOM 792 C C . ASN A 1 101 ? -20.519 2.402 17.189 1.00 89.00 101 ASN A C 1
ATOM 794 O O . ASN A 1 101 ? -20.519 1.389 16.493 1.00 89.00 101 ASN A O 1
ATOM 798 N N . ASP A 1 102 ? -19.398 3.025 17.552 1.00 90.31 102 ASP A N 1
ATOM 799 C CA . ASP A 1 102 ? -18.052 2.570 17.215 1.00 90.31 102 ASP A CA 1
ATOM 800 C C . ASP A 1 102 ? -17.310 2.087 18.481 1.00 90.31 102 ASP A C 1
ATOM 802 O O . ASP A 1 102 ? -17.030 2.899 19.373 1.00 90.31 102 ASP A O 1
ATOM 806 N N . PRO A 1 103 ? -16.972 0.786 18.594 1.00 88.75 103 PRO A N 1
ATOM 807 C CA . PRO A 1 103 ? -16.236 0.262 19.743 1.00 88.75 103 PRO A CA 1
ATOM 808 C C . PRO A 1 103 ? -14.812 0.822 19.847 1.00 88.75 103 PRO A C 1
ATOM 810 O O . PRO A 1 103 ? -14.286 0.911 20.955 1.00 88.75 103 PRO A O 1
ATOM 813 N N . ALA A 1 104 ? -14.185 1.237 18.739 1.00 90.56 104 ALA A N 1
ATOM 814 C CA . ALA A 1 104 ? -12.831 1.788 18.774 1.00 90.56 104 ALA A CA 1
ATOM 815 C C . ALA A 1 104 ? -12.784 3.088 19.590 1.00 90.56 104 ALA A C 1
ATOM 817 O O . ALA A 1 104 ? -11.897 3.263 20.421 1.00 90.56 104 ALA A O 1
ATOM 818 N N . LYS A 1 105 ? -13.802 3.946 19.442 1.00 90.75 105 LYS A N 1
ATOM 819 C CA . LYS A 1 105 ? -13.933 5.194 20.211 1.00 90.75 105 LYS A CA 1
ATOM 820 C C . LYS A 1 105 ? -14.125 4.954 21.705 1.00 90.75 105 LYS A C 1
ATOM 822 O O . LYS A 1 105 ? -13.661 5.753 22.513 1.00 90.75 105 LYS A O 1
ATOM 827 N N . LEU A 1 106 ? -14.813 3.873 22.080 1.00 88.94 106 LEU A N 1
ATOM 828 C CA . LEU A 1 106 ? -14.941 3.484 23.485 1.00 88.94 106 LEU A CA 1
ATOM 829 C C . LEU A 1 106 ? -13.585 3.042 24.050 1.00 88.94 106 LEU A C 1
ATOM 831 O O . LEU A 1 106 ? -13.232 3.445 25.154 1.00 88.94 106 LEU A O 1
ATOM 835 N N . ILE A 1 107 ? -12.827 2.237 23.302 1.00 87.69 107 ILE A N 1
ATOM 836 C CA . ILE A 1 107 ? -11.503 1.765 23.730 1.00 87.69 107 ILE A CA 1
ATOM 837 C C . ILE A 1 107 ? -10.538 2.945 23.881 1.00 87.69 107 ILE A C 1
ATOM 839 O O . ILE A 1 107 ? -9.896 3.058 24.918 1.00 87.69 107 ILE A O 1
ATOM 843 N N . GLU A 1 108 ? -10.491 3.859 22.908 1.00 89.94 108 GLU A N 1
ATOM 844 C CA . GLU A 1 108 ? -9.683 5.086 22.994 1.00 89.94 108 GLU A CA 1
ATOM 845 C C . GLU A 1 108 ? -10.068 5.948 24.204 1.00 89.94 108 GLU A C 1
ATOM 847 O O . GLU A 1 108 ? -9.200 6.485 24.889 1.00 89.94 108 GLU A O 1
ATOM 852 N N . PHE A 1 109 ? -11.366 6.057 24.503 1.00 89.19 109 PHE A N 1
ATOM 853 C CA . PHE A 1 109 ? -11.851 6.785 25.675 1.00 89.19 109 PHE A CA 1
ATOM 854 C C . PHE A 1 109 ? -11.389 6.149 26.994 1.00 89.19 109 PHE A C 1
ATOM 856 O O . PHE A 1 109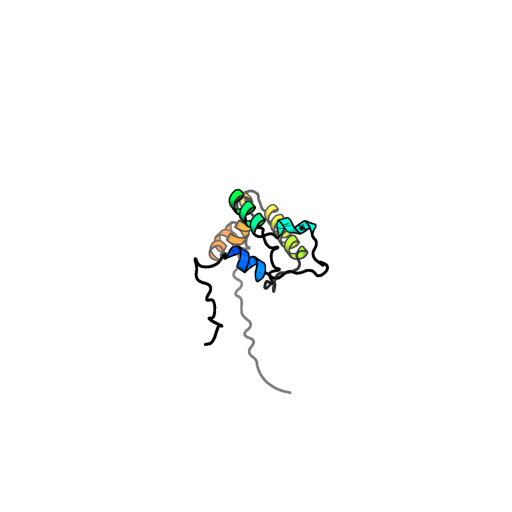 ? -11.059 6.881 27.925 1.00 89.19 109 PHE A O 1
ATOM 863 N N . LEU A 1 110 ? -11.364 4.814 27.075 1.00 86.94 110 LEU A N 1
ATOM 864 C CA . LEU A 1 110 ? -10.937 4.070 28.265 1.00 86.94 110 LEU A CA 1
ATOM 865 C C . LEU A 1 110 ? -9.410 4.007 28.436 1.00 86.94 110 LEU A C 1
ATOM 867 O O . LEU A 1 110 ? -8.950 3.860 29.566 1.00 86.94 110 LEU A O 1
ATOM 871 N N . ASP A 1 111 ? -8.642 4.108 27.348 1.00 87.50 111 ASP A N 1
ATOM 872 C CA . ASP A 1 111 ? -7.170 4.099 27.378 1.00 87.50 111 ASP A CA 1
ATOM 873 C C . ASP A 1 111 ? -6.594 5.409 27.958 1.00 87.50 111 ASP A C 1
ATOM 875 O O . ASP A 1 111 ? -5.484 5.441 28.488 1.00 87.50 111 ASP A O 1
ATOM 879 N N . ASP A 1 112 ? -7.370 6.497 27.921 1.00 89.44 112 ASP A N 1
ATOM 880 C CA . ASP A 1 112 ? -7.018 7.769 28.551 1.00 89.44 112 ASP A CA 1
ATOM 881 C C . ASP A 1 112 ? -7.420 7.791 30.039 1.00 89.44 112 ASP A C 1
ATOM 883 O O . ASP A 1 112 ? -8.595 7.903 30.404 1.00 89.44 112 ASP A O 1
ATOM 887 N N . GLU A 1 113 ? -6.421 7.748 30.928 1.00 83.12 113 GLU A N 1
ATOM 888 C CA . GLU A 1 113 ? -6.615 7.768 32.385 1.00 83.12 113 GLU A CA 1
ATOM 889 C C . GLU A 1 113 ? -7.401 8.994 32.888 1.00 83.12 113 GLU A C 1
ATOM 891 O O . GLU A 1 113 ? -8.021 8.936 33.955 1.00 83.12 113 GLU A O 1
ATOM 896 N N . THR A 1 114 ? -7.408 10.104 32.141 1.00 88.81 114 THR A N 1
ATOM 897 C CA . THR A 1 114 ? -8.128 11.326 32.534 1.00 88.81 114 THR A CA 1
ATOM 898 C C . THR A 1 114 ? -9.648 11.187 32.434 1.00 88.81 114 THR A C 1
ATOM 900 O O . THR A 1 114 ? -10.371 11.879 33.154 1.00 88.81 114 THR A O 1
ATOM 903 N N . ASN A 1 115 ? -10.134 10.241 31.625 1.00 87.06 115 ASN A N 1
ATOM 904 C CA . ASN A 1 115 ? -11.556 9.957 31.413 1.00 87.06 115 ASN A CA 1
ATOM 905 C C . ASN A 1 115 ? -12.137 8.965 32.429 1.00 87.06 115 ASN A C 1
ATOM 907 O O . ASN A 1 115 ? -13.349 8.760 32.496 1.00 87.06 115 ASN A O 1
ATOM 911 N N . ARG A 1 116 ? -11.289 8.367 33.268 1.00 81.88 116 ARG A N 1
ATOM 912 C CA . ARG A 1 116 ? -11.678 7.406 34.303 1.00 81.88 116 ARG A CA 1
ATOM 913 C C . ARG A 1 116 ? -12.810 7.868 35.243 1.00 81.88 116 ARG A C 1
ATOM 915 O O . ARG A 1 116 ? -13.720 7.068 35.448 1.00 81.88 116 ARG A O 1
ATOM 922 N N . PRO A 1 117 ? -12.843 9.107 35.785 1.00 84.12 117 PRO A N 1
ATOM 923 C CA . PRO A 1 117 ? -13.969 9.548 36.617 1.00 84.12 117 PRO A CA 1
ATOM 924 C C . PRO A 1 117 ? -15.296 9.567 35.849 1.00 84.12 117 PRO A C 1
ATOM 926 O O . PRO A 1 117 ? -16.337 9.234 36.404 1.00 84.12 117 PRO A O 1
ATOM 929 N N . GLU A 1 118 ? -15.264 9.905 34.562 1.00 82.94 118 GLU A N 1
ATOM 930 C CA . GLU A 1 118 ? -16.450 9.876 33.711 1.00 82.94 118 GLU A CA 1
ATOM 931 C C . GLU A 1 118 ? -16.847 8.438 33.339 1.00 82.94 118 GLU A C 1
ATOM 933 O O . GLU A 1 118 ? -18.031 8.105 33.306 1.00 82.94 118 GLU A O 1
ATOM 938 N N . ALA A 1 119 ? -15.875 7.550 33.132 1.00 84.00 119 ALA A N 1
ATOM 939 C CA . ALA A 1 119 ? -16.126 6.128 32.924 1.00 84.00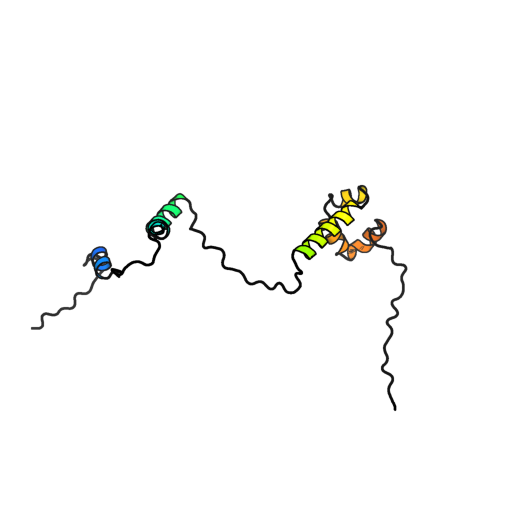 119 ALA A CA 1
ATOM 940 C C . ALA A 1 119 ? -16.787 5.464 34.152 1.00 84.00 119 ALA A C 1
ATOM 942 O O . ALA A 1 119 ? -17.653 4.600 33.991 1.00 84.00 119 ALA A O 1
ATOM 943 N N . GLU A 1 120 ? -16.433 5.894 35.369 1.00 84.00 120 GLU A N 1
ATOM 944 C CA . GLU A 1 120 ? -17.091 5.472 36.615 1.00 84.00 120 GLU A CA 1
ATOM 945 C C . GLU A 1 120 ? -18.546 5.964 36.694 1.00 84.00 120 GLU A C 1
ATOM 947 O O . GLU A 1 120 ? -19.431 5.204 37.091 1.00 84.00 120 GLU A O 1
ATOM 952 N N . GLU A 1 121 ? -18.829 7.208 36.289 1.00 82.31 121 GLU A N 1
ATOM 953 C CA . GLU A 1 121 ? -20.202 7.739 36.245 1.00 82.31 121 GLU A CA 1
ATOM 954 C C . GLU A 1 121 ? -21.083 7.010 35.224 1.00 82.31 121 GLU A C 1
ATOM 956 O O . GLU A 1 121 ? -22.269 6.782 35.468 1.00 82.31 121 GLU A O 1
ATOM 961 N N . LEU A 1 122 ? -20.499 6.607 34.094 1.00 81.31 122 LEU A N 1
ATOM 962 C CA . LEU A 1 122 ? -21.178 5.828 33.058 1.00 81.31 122 LEU A CA 1
ATOM 963 C C . LEU A 1 122 ? -21.367 4.352 33.436 1.00 81.31 122 LEU A C 1
ATOM 965 O O . LEU A 1 122 ? -22.042 3.627 32.705 1.00 81.31 122 LEU A O 1
ATOM 969 N N . GLY A 1 123 ? -20.790 3.905 34.558 1.00 81.06 123 GLY A N 1
ATOM 970 C CA . GLY A 1 123 ? -20.832 2.512 35.002 1.00 81.06 123 GLY A CA 1
ATOM 971 C C . GLY A 1 123 ? -20.019 1.561 34.119 1.00 81.06 123 GLY A C 1
ATOM 972 O O . GLY A 1 123 ? -20.275 0.361 34.130 1.00 81.06 123 GLY A O 1
ATOM 973 N N . LEU A 1 124 ? -19.072 2.093 33.339 1.00 81.62 124 LEU A N 1
ATOM 974 C CA . LEU A 1 124 ? -18.168 1.321 32.480 1.00 81.62 124 LEU A CA 1
ATOM 975 C C . LEU A 1 124 ? -16.983 0.750 33.266 1.00 81.62 124 LEU A C 1
ATOM 977 O O . LEU A 1 124 ? -16.440 -0.288 32.901 1.00 81.62 124 LEU A O 1
ATOM 981 N N . VAL A 1 125 ? -16.592 1.427 34.346 1.00 80.19 125 VAL A N 1
ATOM 982 C CA . VAL A 1 125 ? -15.520 1.012 35.252 1.00 80.19 125 VAL A CA 1
ATOM 983 C C . VAL A 1 125 ? -16.100 0.893 36.655 1.00 80.19 125 VAL A C 1
ATOM 985 O O . VAL A 1 125 ? -16.832 1.775 37.109 1.00 80.19 125 VAL A O 1
ATOM 988 N N . GLU A 1 126 ? -15.783 -0.196 37.356 1.00 73.81 126 GLU A N 1
ATOM 989 C CA . GLU A 1 126 ? -16.168 -0.329 38.758 1.00 73.81 126 GLU A CA 1
ATOM 990 C C . GLU A 1 126 ? -15.506 0.778 39.581 1.00 73.81 126 GLU A C 1
ATOM 992 O O . GLU A 1 126 ? -14.286 0.963 39.557 1.00 73.81 126 GLU A O 1
ATOM 997 N N . LYS A 1 127 ? -16.329 1.514 40.331 1.00 61.03 127 LYS A N 1
ATOM 998 C CA . LYS A 1 127 ? -15.859 2.539 41.253 1.00 61.03 127 LYS A CA 1
ATOM 999 C C . LYS A 1 127 ? -15.029 1.860 42.332 1.00 61.03 127 LYS A C 1
ATOM 1001 O O . LYS A 1 127 ? -15.577 1.235 43.239 1.00 61.03 127 LYS A O 1
ATOM 1006 N N . GLY A 1 128 ? -13.710 1.966 42.214 1.00 55.09 128 GLY A N 1
ATOM 1007 C CA . GLY A 1 128 ? -12.793 1.378 43.175 1.00 55.09 128 GLY A CA 1
ATOM 1008 C C . GLY A 1 128 ? -13.114 1.896 44.572 1.00 55.09 128 GLY A C 1
ATOM 1009 O O . GLY A 1 128 ? -12.900 3.071 44.874 1.00 55.09 128 GLY A O 1
ATOM 1010 N N . VAL A 1 129 ? -13.601 1.021 45.453 1.00 43.59 129 VAL A N 1
ATOM 101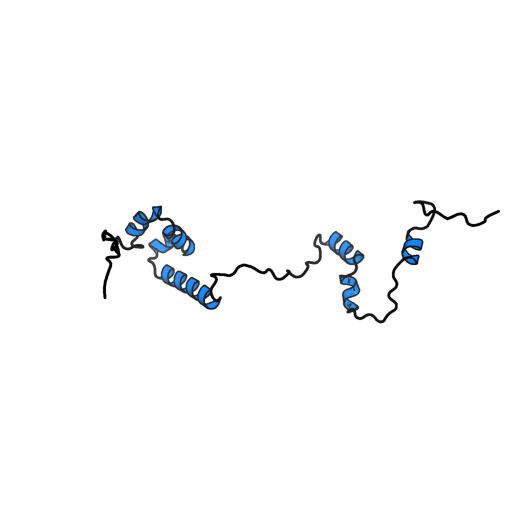1 C CA . VAL A 1 129 ? -13.344 1.210 46.878 1.00 43.59 129 VAL A CA 1
ATOM 1012 C C . VAL A 1 129 ? -11.826 1.210 46.983 1.00 43.59 129 VAL A C 1
ATOM 1014 O O . VAL A 1 129 ? -11.186 0.268 46.524 1.00 43.59 129 VAL A O 1
ATOM 1017 N N . ALA A 1 130 ? -11.254 2.304 47.478 1.00 50.06 130 ALA A N 1
ATOM 1018 C CA . ALA A 1 130 ? -9.822 2.442 47.671 1.00 50.06 130 ALA A CA 1
ATOM 1019 C C . ALA A 1 130 ? -9.318 1.327 48.599 1.00 50.06 130 ALA A C 1
ATOM 1021 O O . ALA A 1 130 ? -9.304 1.484 49.818 1.00 50.06 130 ALA A O 1
ATOM 1022 N N . GLU A 1 131 ? -8.918 0.196 48.028 1.00 48.09 131 GLU A N 1
ATOM 1023 C CA . GLU A 1 131 ? -8.111 -0.782 48.726 1.00 48.09 131 GLU A CA 1
ATOM 1024 C C . GLU A 1 131 ? -6.661 -0.358 48.530 1.00 48.09 131 GLU A C 1
ATOM 1026 O O . GLU A 1 131 ? -6.086 -0.391 47.440 1.00 48.09 131 GLU A O 1
ATOM 1031 N N . VAL A 1 132 ? -6.124 0.173 49.622 1.00 46.31 132 VAL A N 1
ATOM 1032 C CA . VAL A 1 132 ? -4.719 0.478 49.824 1.00 46.31 132 VAL A CA 1
ATOM 1033 C C . VAL A 1 132 ? -3.922 -0.750 49.395 1.00 46.31 132 VAL A C 1
ATOM 1035 O O . VAL A 1 132 ? -3.961 -1.782 50.059 1.00 46.31 132 VAL A O 1
ATOM 1038 N N . VAL A 1 133 ? -3.207 -0.645 48.276 1.00 48.91 133 VAL A N 1
ATOM 1039 C CA . VAL A 1 133 ? -2.196 -1.628 47.890 1.00 48.91 133 VAL A CA 1
ATOM 1040 C C . VAL A 1 133 ? -1.070 -1.514 48.917 1.00 48.91 133 VAL A C 1
ATOM 1042 O O . VAL A 1 133 ? -0.115 -0.759 48.737 1.00 48.91 133 VAL A O 1
ATOM 1045 N N . GLU A 1 134 ? -1.191 -2.226 50.039 1.00 44.03 134 GLU A N 1
ATOM 1046 C CA . GLU A 1 134 ? -0.034 -2.545 50.863 1.00 44.03 134 GLU A CA 1
ATOM 1047 C C . GLU A 1 134 ? 0.863 -3.457 50.031 1.00 44.03 134 GLU A C 1
ATOM 1049 O O . GLU A 1 134 ? 0.643 -4.658 49.894 1.00 44.03 134 GLU A O 1
ATOM 1054 N N . THR A 1 135 ? 1.890 -2.863 49.433 1.00 38.97 135 THR A N 1
ATOM 1055 C CA . THR A 1 135 ? 3.029 -3.599 48.900 1.00 38.97 135 THR A CA 1
ATOM 1056 C C . THR A 1 135 ? 3.625 -4.443 50.032 1.00 38.97 135 THR A C 1
ATOM 1058 O O . THR A 1 135 ? 4.112 -3.851 51.006 1.00 38.97 135 THR A O 1
ATOM 1061 N N . PRO A 1 136 ? 3.676 -5.784 49.948 1.00 43.47 136 PRO A N 1
ATOM 1062 C CA . PRO A 1 136 ? 4.506 -6.537 50.867 1.00 43.47 136 PRO A CA 1
ATOM 1063 C C . PRO A 1 136 ? 5.966 -6.211 50.536 1.00 43.47 136 PRO A C 1
ATOM 1065 O O . PRO A 1 136 ? 6.519 -6.657 49.529 1.00 43.47 136 PRO A O 1
ATOM 1068 N N . LYS A 1 137 ? 6.599 -5.397 51.390 1.00 45.19 137 LYS A N 1
ATOM 1069 C CA . LYS A 1 137 ? 8.058 -5.299 51.483 1.00 45.19 137 LYS A CA 1
ATOM 1070 C C . LYS A 1 137 ? 8.585 -6.697 51.787 1.00 45.19 137 LYS A C 1
ATOM 1072 O O . LYS A 1 137 ? 8.540 -7.146 52.929 1.00 45.19 137 LYS A O 1
ATOM 1077 N N . ASN A 1 138 ? 9.091 -7.378 50.766 1.00 40.91 138 ASN A N 1
ATOM 1078 C CA . ASN A 1 138 ? 9.899 -8.566 50.968 1.00 40.91 138 ASN A CA 1
ATOM 1079 C C . ASN A 1 138 ? 11.264 -8.109 51.502 1.00 40.91 138 ASN A C 1
ATOM 1081 O O . ASN A 1 138 ? 12.140 -7.684 50.749 1.00 40.91 138 ASN A O 1
ATOM 1085 N N . THR A 1 139 ? 11.390 -8.099 52.827 1.00 40.56 139 THR A N 1
ATOM 1086 C CA . THR A 1 139 ? 12.666 -7.986 53.530 1.00 40.56 139 THR A CA 1
ATOM 1087 C C . THR A 1 139 ? 13.364 -9.342 53.423 1.00 40.56 139 THR A C 1
ATOM 1089 O O . THR A 1 139 ? 12.822 -10.321 53.935 1.00 40.56 139 THR A O 1
ATOM 1092 N N . PRO A 1 140 ? 14.552 -9.448 52.805 1.00 52.28 140 PRO A N 1
ATOM 1093 C CA . PRO A 1 140 ? 15.335 -10.668 52.895 1.00 52.28 140 PRO A CA 1
ATOM 1094 C C . PRO A 1 140 ? 15.974 -10.718 54.287 1.00 52.28 140 PRO A C 1
ATOM 1096 O O . PRO A 1 140 ? 17.020 -10.112 54.526 1.00 52.28 140 PRO A O 1
ATOM 1099 N N . GLU A 1 141 ? 15.325 -11.409 55.223 1.00 45.00 141 GLU A N 1
ATOM 1100 C CA . GLU A 1 141 ? 15.960 -11.818 56.474 1.00 45.00 141 GLU A CA 1
ATOM 1101 C C . GLU A 1 141 ? 16.699 -13.148 56.272 1.00 45.00 141 GLU A C 1
ATOM 1103 O O . GLU A 1 141 ? 16.278 -14.048 55.549 1.00 45.00 141 GLU A O 1
ATOM 1108 N N . LYS A 1 142 ? 17.891 -13.190 56.849 1.00 42.38 142 LYS A N 1
ATOM 1109 C CA . LYS A 1 142 ? 19.018 -14.067 56.554 1.00 42.38 142 LYS A CA 1
ATOM 1110 C C . LYS A 1 142 ? 19.085 -15.212 57.575 1.00 42.38 142 LYS A C 1
ATOM 1112 O O . LYS A 1 142 ? 18.848 -14.964 58.749 1.00 42.38 142 LYS A O 1
ATOM 1117 N N . ALA A 1 143 ? 19.637 -16.346 57.125 1.00 39.66 143 ALA A N 1
ATOM 1118 C CA . ALA A 1 143 ? 20.557 -17.259 57.838 1.00 39.66 143 ALA A CA 1
ATOM 1119 C C . ALA A 1 143 ? 20.049 -18.633 58.330 1.00 39.66 143 ALA A C 1
ATOM 1121 O O . ALA A 1 143 ? 19.053 -18.714 59.034 1.00 39.66 143 ALA A O 1
ATOM 1122 N N . ALA A 1 144 ? 20.925 -19.625 58.073 1.00 39.94 144 ALA A N 1
ATOM 1123 C CA . ALA A 1 144 ? 21.145 -20.903 58.775 1.00 39.94 144 ALA A CA 1
ATOM 1124 C C . ALA A 1 144 ? 20.019 -21.948 58.633 1.00 39.94 144 ALA A C 1
ATOM 1126 O O . ALA A 1 144 ? 18.862 -21.660 58.897 1.00 39.94 144 ALA A O 1
ATOM 1127 N N . GLU A 1 145 ? 20.272 -23.159 58.139 1.00 35.97 145 GLU A N 1
ATOM 1128 C CA . GLU A 1 145 ? 21.282 -24.150 58.559 1.00 35.97 145 GLU A CA 1
ATOM 1129 C C . GLU A 1 145 ? 21.752 -25.033 57.390 1.00 35.97 145 GLU A C 1
ATOM 1131 O O . GLU A 1 145 ? 20.927 -25.316 56.489 1.00 35.97 145 GLU A O 1
#

Sequence (145 aa):
MSKNAVFLRTPYNYDKDAASNESGLHCEDASLAQQHYKEECDINTILQKFNISGILPENPLSPRYGDFTGIGDYHSALNRVIAAQDEFEGLPANIRARFDNDPAKLIEFLDDETNRPEAEELGLVEKGVAEVVETPKNTPEKAAE

Secondary structure (DSSP, 8-state):
----------TTSS-HHHHHHHHS----SPP-S-GGGHHHH-HHHHHHHHHHHS-PPPPPPPPPP---TT---HHHHHHHHHHHHHHHHTS-HHHHHHTTT-HHHHHHHHHSGGGHHHHHHTTSS--------------------

pLDDT: mean 79.98, std 15.26, range [35.97, 93.12]

Radius of gyration: 37.23 Å; chains: 1; bounding box: 84×39×103 Å